Protein AF-A0A7W0FE91-F1 (afdb_monomer_lite)

Secondary structure (DSSP, 8-state):
-PPPPP-TT---EEEEEEEEEEEEEETTEEEEEEEEEEEEE-SSS-EEEEEE-

Foldseek 3Di:
DDDDDDCPPAPKDKDWPDKDWDWDADPVGIDIDIKTWMWIDRVPPDIDIDIDD

Radius of gyration: 16.32 Å; chains: 1; bounding box: 35×27×43 Å

Sequence (53 aa):
MVKRIDPDGLTLKDKVVFINRVAKVVKGGRRFSFAALVAVGNGAGIVGIGKGK

Structure (mmCIF, N/CA/C/O backbone):
data_AF-A0A7W0FE91-F1
#
_entry.id   AF-A0A7W0FE91-F1
#
loop_
_atom_site.group_PDB
_atom_site.id
_atom_site.type_symbol
_atom_site.label_atom_id
_atom_site.label_alt_id
_atom_site.label_comp_id
_atom_site.label_asym_id
_atom_site.label_entity_id
_atom_site.label_seq_id
_atom_site.pdbx_PDB_ins_code
_atom_site.Cartn_x
_atom_site.Cartn_y
_atom_site.Cartn_z
_atom_site.occupancy
_atom_site.B_iso_or_equiv
_atom_site.auth_seq_id
_atom_site.auth_comp_id
_atom_site.auth_asym_id
_atom_site.auth_atom_id
_atom_site.pdbx_PDB_model_num
ATOM 1 N N . MET A 1 1 ? 11.798 -23.780 -10.028 1.00 45.69 1 MET A N 1
ATOM 2 C CA . MET A 1 1 ? 12.810 -22.986 -9.299 1.00 45.69 1 MET A CA 1
ATOM 3 C C . MET A 1 1 ? 12.641 -21.533 -9.725 1.00 45.69 1 MET A C 1
ATOM 5 O O . MET A 1 1 ? 12.950 -21.213 -10.864 1.00 45.69 1 MET A O 1
ATOM 9 N N . VAL A 1 2 ? 12.033 -20.685 -8.891 1.00 62.84 2 VAL A N 1
ATOM 10 C CA . VAL A 1 2 ? 11.850 -19.258 -9.216 1.00 62.84 2 VAL A CA 1
ATOM 11 C C . VAL A 1 2 ? 13.183 -18.562 -8.953 1.00 62.84 2 VAL A C 1
ATOM 13 O O . VAL A 1 2 ? 13.663 -18.577 -7.820 1.00 62.84 2 VAL A O 1
ATOM 16 N N . LYS A 1 3 ? 13.816 -18.009 -9.994 1.00 77.06 3 LYS A N 1
ATOM 17 C CA . LYS A 1 3 ? 15.004 -17.162 -9.824 1.00 77.06 3 LYS A CA 1
ATOM 18 C C . LYS A 1 3 ? 14.600 -15.928 -9.017 1.00 77.06 3 LYS A C 1
ATOM 20 O O . LYS A 1 3 ? 13.628 -15.261 -9.366 1.00 77.06 3 LYS A O 1
ATOM 25 N N . ARG A 1 4 ? 15.329 -15.644 -7.935 1.00 77.12 4 ARG A N 1
ATOM 26 C CA . ARG A 1 4 ? 15.222 -14.355 -7.245 1.00 77.12 4 ARG A CA 1
ATOM 27 C C . ARG A 1 4 ? 15.724 -13.269 -8.194 1.00 77.12 4 ARG A C 1
ATOM 29 O O . ARG A 1 4 ? 16.705 -13.483 -8.898 1.00 77.12 4 ARG A O 1
ATOM 36 N N . ILE A 1 5 ? 14.982 -12.171 -8.260 1.00 80.25 5 ILE A N 1
ATOM 37 C CA . ILE A 1 5 ? 15.293 -11.020 -9.105 1.00 80.25 5 ILE A CA 1
ATOM 38 C C . ILE A 1 5 ? 16.018 -10.017 -8.216 1.00 80.25 5 ILE A C 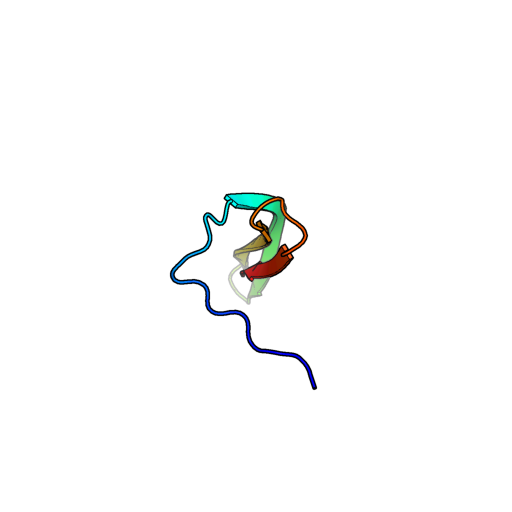1
ATOM 40 O O . ILE A 1 5 ? 15.463 -9.610 -7.195 1.00 80.25 5 ILE A O 1
ATOM 44 N N . ASP A 1 6 ? 17.232 -9.639 -8.602 1.00 82.75 6 ASP A N 1
ATOM 45 C CA . ASP A 1 6 ? 18.012 -8.626 -7.898 1.00 82.75 6 ASP A CA 1
ATOM 46 C C . ASP A 1 6 ? 17.520 -7.226 -8.308 1.00 82.75 6 ASP A C 1
ATOM 48 O O . ASP A 1 6 ? 17.472 -6.925 -9.505 1.00 82.75 6 ASP A O 1
ATOM 52 N N . PRO A 1 7 ? 17.105 -6.368 -7.359 1.00 80.75 7 PRO A N 1
ATOM 53 C CA . PRO A 1 7 ? 16.501 -5.073 -7.674 1.00 80.75 7 PRO A CA 1
ATOM 54 C C . PRO A 1 7 ? 17.522 -3.979 -8.028 1.00 80.75 7 PRO A C 1
ATOM 56 O O . PRO A 1 7 ? 17.144 -3.006 -8.679 1.00 80.75 7 PRO A O 1
ATOM 59 N N . ASP A 1 8 ? 18.798 -4.137 -7.661 1.00 80.06 8 ASP A N 1
ATOM 60 C CA . ASP A 1 8 ? 19.815 -3.066 -7.631 1.00 80.06 8 ASP A CA 1
ATOM 61 C C . ASP A 1 8 ? 20.300 -2.554 -9.010 1.00 80.06 8 ASP A C 1
ATOM 63 O O . ASP A 1 8 ? 21.225 -1.751 -9.098 1.00 80.06 8 ASP A O 1
ATOM 67 N N . GLY A 1 9 ? 19.646 -2.957 -10.101 1.00 80.56 9 GLY A N 1
ATOM 68 C CA . GLY A 1 9 ? 19.884 -2.446 -11.460 1.00 80.56 9 GLY A CA 1
ATOM 69 C C . GLY A 1 9 ? 18.609 -2.156 -12.258 1.00 80.56 9 GLY A C 1
ATOM 70 O O . GLY A 1 9 ? 18.677 -1.860 -13.450 1.00 80.56 9 GLY A O 1
ATOM 71 N N . LEU A 1 10 ? 17.435 -2.267 -11.632 1.00 84.50 10 LEU A N 1
ATOM 72 C CA . LEU A 1 10 ? 16.142 -2.115 -12.295 1.00 84.50 10 LEU A CA 1
ATOM 73 C C . LEU A 1 10 ? 15.531 -0.750 -11.977 1.00 84.50 10 LEU A C 1
ATOM 75 O O . LEU A 1 10 ? 15.314 -0.400 -10.820 1.00 84.50 10 LEU A O 1
ATOM 79 N N . THR A 1 11 ? 15.160 0.005 -13.012 1.00 87.62 11 THR A N 1
ATOM 80 C CA . THR A 1 11 ? 14.321 1.197 -12.835 1.00 87.62 11 THR A CA 1
ATOM 81 C C . THR A 1 11 ? 12.880 0.765 -12.581 1.00 87.62 11 THR A C 1
ATOM 83 O O . THR A 1 11 ? 12.109 0.527 -13.512 1.00 87.62 11 THR A O 1
ATOM 86 N N . LEU A 1 12 ? 12.524 0.626 -11.308 1.00 89.88 12 LEU A N 1
ATOM 87 C CA . LEU A 1 12 ? 11.185 0.246 -10.879 1.00 89.88 12 LEU A CA 1
ATOM 88 C C . LEU A 1 12 ? 10.299 1.487 -10.740 1.00 89.88 12 LEU A C 1
ATOM 90 O O . LEU A 1 12 ? 10.666 2.456 -10.082 1.00 89.88 12 LEU A O 1
ATOM 94 N N . LYS A 1 13 ? 9.118 1.441 -11.355 1.00 91.69 13 LYS A N 1
ATOM 95 C CA . LYS A 1 13 ? 8.047 2.421 -11.175 1.00 91.69 13 LYS A CA 1
ATOM 96 C C . LYS A 1 13 ? 6.932 1.797 -10.358 1.00 91.69 13 LYS A C 1
ATOM 98 O O . LYS A 1 13 ? 6.555 0.648 -10.596 1.00 91.69 13 LYS A O 1
ATOM 103 N N . ASP A 1 14 ? 6.388 2.562 -9.430 1.00 92.50 14 ASP A N 1
ATOM 104 C CA . ASP A 1 14 ? 5.247 2.182 -8.618 1.00 92.50 14 ASP A CA 1
ATOM 105 C C . ASP A 1 14 ? 3.954 2.836 -9.119 1.00 92.50 14 ASP A C 1
ATOM 107 O O . ASP A 1 14 ? 3.935 3.895 -9.750 1.00 92.50 14 ASP A O 1
ATOM 111 N N . LYS A 1 15 ? 2.837 2.161 -8.863 1.00 94.12 15 LYS A N 1
ATOM 112 C CA . LYS A 1 15 ? 1.496 2.678 -9.108 1.00 94.12 15 LYS A CA 1
ATOM 113 C C . LYS A 1 15 ?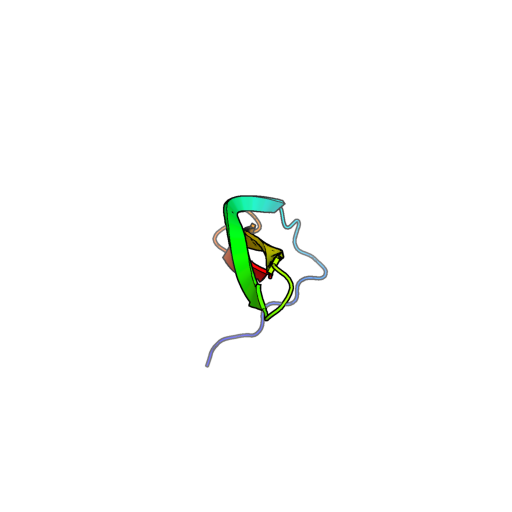 0.567 2.201 -8.007 1.00 94.12 15 LYS A C 1
ATOM 115 O O . LYS A 1 15 ? 0.393 0.998 -7.800 1.00 94.12 15 LYS A O 1
ATOM 120 N N . VAL A 1 16 ? -0.079 3.148 -7.333 1.00 94.00 16 VAL A N 1
ATOM 121 C CA . VAL A 1 16 ? -1.139 2.835 -6.375 1.00 94.00 16 VAL A CA 1
ATOM 122 C C . VAL A 1 16 ? -2.374 2.390 -7.150 1.00 94.00 16 VAL A C 1
ATOM 124 O O . VAL A 1 16 ? -2.923 3.136 -7.958 1.00 94.00 16 VAL A O 1
ATOM 127 N N . VAL A 1 17 ? -2.787 1.148 -6.924 1.00 94.44 17 VAL A N 1
ATOM 128 C CA . VAL A 1 17 ? -3.938 0.537 -7.596 1.00 94.44 17 VAL A CA 1
ATOM 129 C C . VAL A 1 17 ? -5.208 0.806 -6.804 1.00 94.44 17 VAL A C 1
ATOM 131 O O . VAL A 1 17 ? -6.243 1.131 -7.377 1.00 94.44 17 VAL A O 1
ATOM 134 N N . PHE A 1 18 ? -5.133 0.660 -5.481 1.00 95.00 18 PHE A N 1
ATOM 135 C CA . PHE A 1 18 ? -6.299 0.771 -4.620 1.00 95.00 18 PHE A CA 1
ATOM 136 C C . PHE A 1 18 ? -5.927 1.345 -3.250 1.00 95.00 18 PHE A C 1
ATOM 138 O O . PHE A 1 18 ? -4.928 0.932 -2.661 1.00 95.00 18 PHE A O 1
ATOM 145 N N . ILE A 1 19 ? -6.761 2.243 -2.713 1.00 95.56 19 ILE A N 1
ATOM 146 C CA . ILE A 1 19 ? -6.659 2.752 -1.337 1.00 95.56 19 ILE A CA 1
ATOM 147 C C . ILE A 1 19 ? -7.988 2.518 -0.618 1.00 95.56 19 ILE A C 1
ATOM 149 O O . ILE A 1 19 ? -9.029 3.016 -1.036 1.00 95.56 19 ILE A O 1
ATOM 153 N N . ASN A 1 20 ? -7.946 1.778 0.488 1.00 95.69 20 ASN A N 1
ATOM 154 C CA . ASN A 1 20 ? -9.093 1.442 1.326 1.00 95.69 20 ASN A CA 1
ATOM 155 C C . ASN A 1 20 ? -8.949 2.086 2.702 1.00 95.69 20 ASN A C 1
ATOM 157 O O . ASN A 1 20 ? -7.953 1.852 3.381 1.00 95.69 20 ASN A O 1
ATOM 161 N N . ARG A 1 21 ? -9.971 2.802 3.178 1.00 96.81 21 ARG A N 1
ATOM 162 C CA . ARG A 1 21 ? -10.068 3.141 4.605 1.00 96.81 21 ARG A CA 1
ATOM 163 C C . ARG A 1 21 ? -10.695 1.959 5.344 1.00 96.81 21 ARG A C 1
ATOM 165 O O . ARG A 1 21 ? -11.851 1.628 5.109 1.00 96.81 21 ARG A O 1
ATOM 172 N N . VAL A 1 22 ? -9.950 1.348 6.256 1.00 96.00 22 VAL A N 1
ATOM 173 C CA . VAL A 1 22 ? -10.426 0.266 7.129 1.00 96.00 22 VAL A CA 1
ATOM 174 C C . VAL A 1 22 ? -10.617 0.775 8.556 1.00 96.00 22 VAL A C 1
ATOM 176 O O . VAL A 1 22 ? -10.032 1.784 8.948 1.00 96.00 22 VAL A O 1
ATOM 179 N N . ALA A 1 23 ? -11.446 0.095 9.348 1.00 96.88 23 ALA A N 1
ATOM 180 C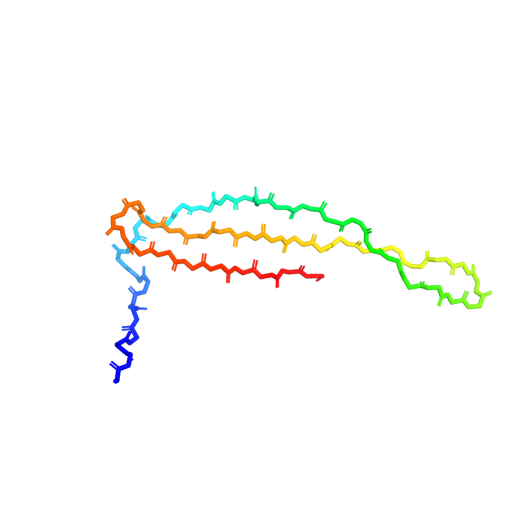 CA . ALA A 1 23 ? -11.71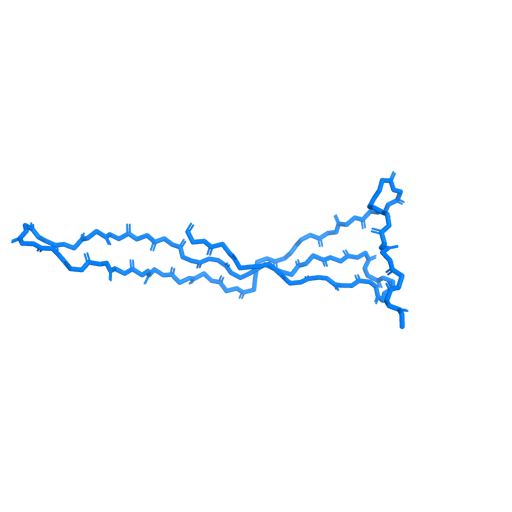0 0.482 10.730 1.00 96.88 23 ALA A CA 1
ATOM 181 C C . ALA A 1 23 ? -11.771 -0.733 11.660 1.00 96.88 23 ALA A C 1
ATOM 183 O O . ALA A 1 23 ? -12.438 -1.718 11.349 1.00 96.88 23 ALA A O 1
ATOM 184 N N . LYS A 1 24 ? -11.136 -0.635 12.834 1.00 96.69 24 LYS A N 1
ATOM 185 C CA . LYS A 1 24 ? -11.343 -1.553 13.963 1.00 96.69 24 LYS A CA 1
ATOM 186 C C . LYS A 1 24 ? -12.217 -0.869 15.009 1.00 96.69 24 LYS A C 1
ATOM 188 O O . LYS A 1 24 ? -11.836 0.170 15.548 1.00 96.69 24 LYS A O 1
ATOM 193 N N . VAL A 1 25 ? -13.378 -1.449 15.302 1.00 97.50 25 VAL A N 1
ATOM 194 C CA . VAL A 1 25 ? -14.261 -0.970 16.375 1.00 97.50 25 VAL A CA 1
ATOM 195 C C . VAL A 1 25 ? -13.676 -1.392 17.728 1.00 97.50 25 VAL A C 1
ATOM 197 O O . VAL A 1 25 ? -13.239 -2.529 17.894 1.00 97.50 25 VAL A O 1
ATOM 200 N N . VAL A 1 26 ? -13.639 -0.466 18.682 1.00 97.44 26 VAL A N 1
ATOM 201 C CA . VAL A 1 26 ? -13.217 -0.670 20.075 1.00 97.44 26 VAL A CA 1
ATOM 202 C C . VAL A 1 26 ? -14.241 -0.025 21.014 1.00 97.44 26 VAL A C 1
ATOM 204 O O . VAL A 1 26 ? -15.101 0.730 20.568 1.00 97.44 26 VAL A O 1
ATOM 207 N N . LYS A 1 27 ? -14.141 -0.278 22.325 1.00 95.38 27 LYS A N 1
ATOM 208 C CA . LYS A 1 27 ? -15.113 0.200 23.330 1.00 95.38 27 LYS A CA 1
ATOM 209 C C . LY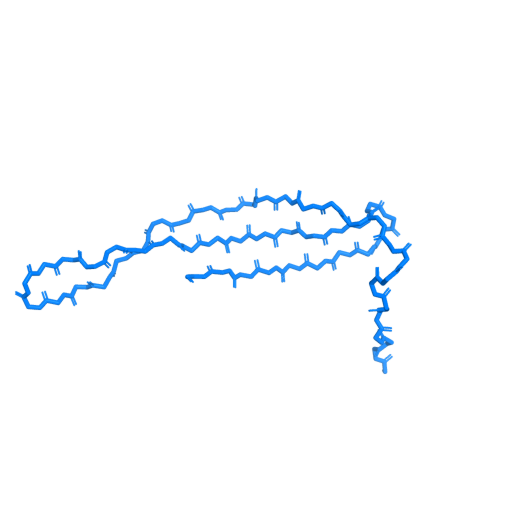S A 1 27 ? -15.372 1.719 23.291 1.00 95.38 27 LYS A C 1
ATOM 211 O O . LYS A 1 27 ? -16.475 2.143 23.599 1.00 95.38 27 LYS A O 1
ATOM 216 N N . GLY A 1 28 ? -14.376 2.522 22.904 1.00 96.56 28 GLY A N 1
ATOM 217 C CA . GLY A 1 28 ? -14.464 3.989 22.840 1.00 96.56 28 GLY A CA 1
ATOM 218 C C . GLY A 1 28 ? -14.671 4.589 21.444 1.00 96.56 28 GLY A C 1
ATOM 219 O O . GLY A 1 28 ? -14.618 5.805 21.313 1.00 96.56 28 GLY A O 1
ATOM 220 N N . GLY A 1 29 ? -14.850 3.782 20.390 1.00 95.75 29 GLY A N 1
ATOM 221 C CA . GLY A 1 29 ? -15.049 4.305 19.034 1.00 95.75 29 GLY A CA 1
ATOM 222 C C . GLY A 1 29 ? -14.467 3.420 17.935 1.00 95.75 29 GLY A C 1
ATOM 223 O O . GLY A 1 29 ? -14.417 2.197 18.049 1.00 95.75 29 GLY A O 1
ATOM 224 N N . ARG A 1 30 ? -14.026 4.035 16.832 1.00 97.00 30 ARG A N 1
ATOM 225 C CA . ARG A 1 30 ? -13.434 3.328 15.687 1.00 97.00 30 ARG A CA 1
ATOM 226 C C . ARG A 1 30 ? -12.017 3.824 15.435 1.00 97.00 30 ARG A C 1
ATOM 228 O O . ARG A 1 30 ? -11.808 5.012 15.217 1.00 97.00 30 ARG A O 1
ATOM 235 N N . ARG A 1 31 ? -11.049 2.907 15.424 1.00 94.94 31 ARG A N 1
ATOM 236 C CA . ARG A 1 31 ? -9.683 3.193 14.979 1.00 94.94 31 ARG A CA 1
ATOM 237 C C . ARG A 1 31 ? -9.616 2.989 13.473 1.00 94.94 31 ARG A C 1
ATOM 239 O O . ARG A 1 31 ? -9.724 1.855 13.010 1.00 94.94 31 ARG A O 1
ATOM 246 N N . PHE A 1 32 ? -9.466 4.077 12.728 1.00 96.88 32 PHE A N 1
ATOM 247 C CA . PHE A 1 32 ? -9.310 4.030 11.278 1.00 96.88 32 PHE A CA 1
ATOM 248 C C . PHE A 1 32 ? -7.849 3.786 10.888 1.00 96.88 32 PHE A C 1
ATOM 250 O O . PHE A 1 32 ? -6.922 4.180 11.596 1.00 96.88 32 PHE A O 1
ATOM 257 N N . SER A 1 33 ? -7.640 3.119 9.762 1.00 96.00 33 SER A N 1
ATOM 258 C CA . SER A 1 33 ? -6.338 2.943 9.111 1.00 96.00 33 SER A CA 1
ATOM 259 C C . SER A 1 33 ? -6.550 2.878 7.600 1.00 96.00 33 SER A C 1
ATOM 261 O O . SER A 1 33 ? -7.684 2.717 7.144 1.00 96.00 33 SER A O 1
ATOM 263 N N . PHE A 1 34 ? -5.485 3.014 6.817 1.00 96.38 34 PHE A N 1
ATOM 264 C CA . PHE A 1 34 ? -5.561 2.912 5.363 1.00 96.38 34 PHE A CA 1
ATOM 265 C C . PHE A 1 34 ? -4.793 1.687 4.887 1.00 96.38 34 PHE A C 1
ATOM 267 O O . PHE A 1 34 ? -3.625 1.521 5.206 1.00 96.38 34 PHE A O 1
ATOM 274 N N . ALA A 1 35 ? -5.456 0.844 4.105 1.00 95.69 35 ALA A N 1
ATOM 275 C CA . ALA A 1 35 ? -4.817 -0.232 3.376 1.00 95.69 35 ALA A CA 1
ATOM 276 C C . ALA A 1 35 ? -4.571 0.215 1.934 1.00 95.69 35 ALA A C 1
ATOM 278 O O . ALA A 1 35 ? -5.488 0.711 1.279 1.00 95.69 35 ALA A O 1
ATOM 279 N N . ALA A 1 36 ? -3.360 0.011 1.431 1.00 96.69 36 ALA A N 1
ATOM 280 C CA . ALA A 1 36 ? -2.985 0.340 0.061 1.00 96.69 36 ALA A CA 1
ATOM 281 C C . ALA A 1 36 ? -2.568 -0.924 -0.695 1.00 96.69 36 ALA A C 1
ATOM 283 O O . ALA A 1 36 ? -1.871 -1.782 -0.153 1.00 96.69 36 ALA A O 1
ATOM 284 N N . LEU A 1 37 ? -2.989 -1.032 -1.952 1.00 95.75 37 LEU A N 1
ATOM 285 C CA . LEU A 1 37 ? -2.488 -2.011 -2.910 1.00 95.75 37 LEU A CA 1
ATOM 286 C C . LEU A 1 37 ? -1.653 -1.269 -3.949 1.00 95.75 37 LEU A C 1
ATOM 288 O O . LEU A 1 37 ? -2.161 -0.369 -4.621 1.00 95.75 37 LEU A O 1
ATOM 292 N N . VAL A 1 38 ? -0.387 -1.648 -4.078 1.00 96.31 38 VAL A N 1
ATOM 293 C CA . VAL A 1 38 ? 0.592 -0.997 -4.951 1.00 96.31 38 VAL A CA 1
ATOM 294 C C . VAL A 1 38 ? 1.167 -2.037 -5.902 1.00 96.31 38 VAL A C 1
ATOM 296 O O . VAL A 1 38 ? 1.547 -3.127 -5.479 1.00 96.31 38 VAL A O 1
ATOM 299 N N . ALA A 1 39 ? 1.225 -1.709 -7.186 1.00 94.94 39 ALA A N 1
ATOM 300 C CA . ALA A 1 39 ? 1.954 -2.484 -8.180 1.00 94.94 39 ALA A CA 1
ATOM 301 C C . ALA A 1 39 ? 3.295 -1.798 -8.454 1.00 94.94 39 ALA A C 1
ATOM 303 O O . ALA A 1 39 ? 3.342 -0.579 -8.584 1.00 94.94 39 ALA A O 1
ATOM 304 N N . VAL A 1 40 ? 4.372 -2.572 -8.545 1.00 93.75 40 VAL A N 1
ATOM 305 C CA . VAL A 1 40 ? 5.728 -2.086 -8.820 1.00 93.75 40 VAL A CA 1
ATOM 306 C C . VAL A 1 40 ? 6.288 -2.869 -9.997 1.00 93.75 40 VAL A C 1
ATOM 308 O O . VAL A 1 40 ? 6.181 -4.090 -10.021 1.00 93.75 40 VAL A O 1
ATOM 311 N N . GLY A 1 41 ? 6.887 -2.206 -10.980 1.00 93.06 41 GLY A N 1
ATOM 312 C CA . GLY A 1 41 ? 7.476 -2.902 -12.122 1.00 93.06 41 GLY A CA 1
ATOM 313 C C . GLY A 1 41 ? 8.367 -2.026 -12.987 1.00 93.06 41 GLY A C 1
ATOM 314 O O . GLY A 1 41 ? 8.346 -0.803 -12.891 1.00 93.06 41 GLY A O 1
ATOM 315 N N . ASN A 1 42 ? 9.151 -2.662 -13.854 1.00 91.31 42 ASN A N 1
ATOM 316 C CA . ASN A 1 42 ? 10.085 -1.985 -14.76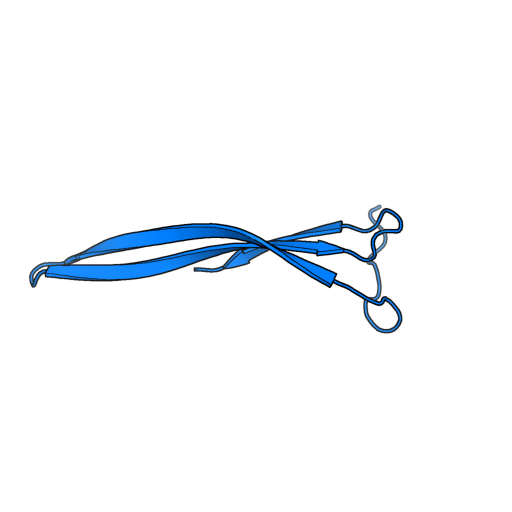3 1.00 91.31 42 ASN A CA 1
ATOM 317 C C . ASN A 1 42 ? 9.500 -1.720 -16.166 1.00 91.31 42 ASN A C 1
ATOM 319 O O . ASN A 1 42 ? 10.196 -1.207 -17.036 1.00 91.31 42 ASN A O 1
ATOM 323 N N . GLY A 1 43 ? 8.248 -2.119 -16.422 1.00 86.44 43 GLY A N 1
ATOM 324 C CA . GLY A 1 43 ? 7.605 -2.018 -17.741 1.00 86.44 43 GLY A CA 1
ATOM 325 C C . GLY A 1 43 ? 8.140 -2.990 -18.803 1.00 86.44 43 GLY A C 1
ATOM 326 O O . GLY A 1 43 ? 7.600 -3.037 -19.901 1.00 86.44 43 GLY A O 1
ATOM 327 N N . ALA A 1 44 ? 9.147 -3.801 -18.471 1.00 86.50 44 ALA A N 1
ATOM 328 C CA . ALA A 1 44 ? 9.794 -4.776 -19.349 1.00 86.50 44 ALA A CA 1
ATOM 329 C C . ALA A 1 44 ? 9.465 -6.228 -18.941 1.00 86.50 44 ALA A C 1
ATOM 331 O O . ALA A 1 44 ? 10.286 -7.130 -19.082 1.00 86.50 44 ALA A O 1
ATOM 332 N N . GLY A 1 45 ? 8.266 -6.452 -18.393 1.00 84.94 45 GLY A N 1
ATOM 333 C CA . GLY A 1 45 ? 7.765 -7.783 -18.028 1.00 84.94 45 GLY A CA 1
ATOM 334 C C . GLY A 1 45 ? 8.030 -8.222 -16.583 1.00 84.94 45 GLY A C 1
ATOM 335 O O . GLY A 1 45 ? 7.525 -9.267 -16.183 1.00 84.94 45 GLY A O 1
ATOM 336 N N . ILE A 1 46 ? 8.750 -7.431 -15.775 1.00 88.44 46 ILE A N 1
ATOM 337 C CA . ILE A 1 46 ? 8.908 -7.684 -14.333 1.00 88.44 46 ILE A CA 1
ATOM 338 C C . ILE A 1 46 ? 7.913 -6.819 -13.562 1.00 88.44 46 ILE A C 1
ATOM 340 O O . ILE A 1 46 ? 7.958 -5.587 -13.633 1.00 88.44 46 ILE A O 1
ATOM 344 N N . VAL A 1 47 ? 7.024 -7.475 -12.813 1.00 91.56 47 VAL A N 1
ATOM 345 C CA . VAL A 1 47 ? 5.998 -6.834 -11.984 1.00 91.56 47 VAL A CA 1
ATOM 346 C C . VAL A 1 47 ? 5.893 -7.549 -10.639 1.00 91.56 47 VAL A C 1
ATOM 348 O O . VAL A 1 47 ? 5.924 -8.775 -10.566 1.00 91.56 47 VAL A O 1
ATOM 351 N N . GLY A 1 48 ? 5.733 -6.770 -9.576 1.00 92.38 48 GLY A N 1
ATOM 352 C CA . GLY A 1 48 ? 5.392 -7.208 -8.232 1.00 92.38 48 GLY A CA 1
ATOM 353 C C . GLY A 1 48 ? 4.175 -6.449 -7.709 1.00 92.38 48 GLY A C 1
ATOM 354 O O . GLY A 1 48 ? 3.896 -5.323 -8.119 1.00 92.38 48 GLY A O 1
ATOM 355 N N . ILE A 1 49 ? 3.438 -7.074 -6.795 1.00 94.44 49 ILE A N 1
ATOM 356 C CA . ILE A 1 49 ? 2.283 -6.467 -6.127 1.00 94.44 49 ILE A CA 1
ATOM 357 C C . ILE A 1 49 ? 2.537 -6.497 -4.621 1.00 94.44 49 ILE A C 1
ATOM 359 O O . ILE A 1 49 ? 2.883 -7.539 -4.067 1.00 94.44 49 ILE A O 1
ATOM 363 N N . GLY A 1 50 ? 2.351 -5.355 -3.964 1.00 94.25 50 GLY A N 1
ATOM 364 C CA . GLY A 1 50 ? 2.492 -5.180 -2.524 1.00 94.25 50 GLY A CA 1
ATOM 365 C C . GLY A 1 50 ? 1.199 -4.672 -1.895 1.00 94.25 50 GLY A C 1
ATOM 366 O O . GLY A 1 50 ? 0.537 -3.784 -2.430 1.00 94.25 50 GLY A O 1
ATOM 367 N N . LYS A 1 51 ? 0.838 -5.227 -0.736 1.00 95.38 51 LYS A N 1
ATOM 368 C CA . LYS A 1 51 ? -0.291 -4.762 0.078 1.00 95.38 51 LYS A CA 1
ATOM 369 C C . LYS A 1 51 ? 0.227 -4.208 1.404 1.00 95.38 51 LYS A C 1
ATOM 371 O O . LYS A 1 51 ? 0.815 -4.952 2.182 1.00 95.38 51 LYS A O 1
ATOM 376 N N . GLY A 1 52 ? -0.031 -2.929 1.663 1.00 93.19 52 GLY A N 1
ATOM 377 C CA . GLY A 1 52 ? 0.256 -2.243 2.926 1.00 93.19 52 GLY A CA 1
ATOM 378 C C . GLY A 1 52 ? -1.015 -1.999 3.743 1.00 93.19 52 GLY A C 1
ATOM 379 O O . GLY A 1 52 ? -2.108 -1.924 3.178 1.00 93.19 52 GLY A O 1
ATOM 380 N N . LYS A 1 53 ? -0.882 -1.899 5.067 1.00 89.94 53 LYS A N 1
ATOM 381 C CA . LYS A 1 53 ? -1.954 -1.606 6.036 1.00 89.94 53 LYS A CA 1
ATOM 382 C C . LYS A 1 53 ? -1.450 -0.705 7.152 1.00 89.94 53 LYS A C 1
ATOM 384 O O . LYS A 1 53 ? -0.243 -0.813 7.457 1.00 89.94 53 LYS A O 1
#

pLDDT: mean 90.33, std 9.28, range [45.69, 97.5]